Protein AF-A0A0W0Z1C9-F1 (afdb_monomer_lite)

Foldseek 3Di:
DCVVVVVVVVVVVVVVVVVVVVVVVCVVVVPDDDDDDLDDPVLLVVLVVCVVVVDDLVVSCVVSVHDSVVSVVSVVVVPPVVPVVVVPPDPDDDDDDPPDDDPDPPPDDDD

pLDDT: mean 76.66, std 22.75, range [32.72, 97.75]

Radius of gyration: 23.82 Å; chains: 1; bounding box: 55×40×66 Å

Organism: NCBI:txid45074

Secondary structure (DSSP, 8-state):
--HHHHHHHHHHHHHHHHHHHHHHHHHHTTPPPSSPPSS-HHHHHHHHHHHHTT--HHHHHHHTT--HHHHHHHHHHHHHHHHTTTSSS--S-------------------

InterPro domains:
  IPR006119 Resolvase, N-terminal catalytic domain [PF00239] (2-31)
  IPR006119 Resolvase, N-terminal catalytic domain [PS51736] (1-30)
  IPR006120 Resolvase, HTH domain [PF02796] (34-73)
  IPR009057 Homedomain-like superfamily [SSF46689] (34-75)
  IPR036162 Resolvase-like, N-terminal catalytic domain superfamily [SSF53041] (2-32)

Sequence (111 aa):
MTVFAGIAEFERDLIRERTGAGRAAAKQRGVRFGRPEKMNEEQKQLAKRLLQEDKSVSEIAKTFNVHKATIYRLQQERFTTASTSYAILNNKDYLLTITSGMFCTNFLMDK

Structure (mmCIF, N/CA/C/O backbone):
data_AF-A0A0W0Z1C9-F1
#
_entry.id   AF-A0A0W0Z1C9-F1
#
loop_
_atom_site.group_PDB
_atom_site.id
_atom_site.type_symbol
_atom_site.label_atom_id
_atom_site.label_alt_id
_atom_site.label_comp_id
_atom_site.label_asym_id
_atom_site.label_entity_id
_atom_site.label_seq_id
_atom_site.pdbx_PDB_ins_code
_atom_site.Cartn_x
_atom_site.Cartn_y
_atom_site.Cartn_z
_atom_site.occupancy
_atom_site.B_iso_or_equiv
_atom_site.auth_seq_id
_atom_site.auth_comp_id
_atom_site.auth_asym_id
_atom_site.auth_atom_id
_atom_site.pdbx_PDB_model_num
ATOM 1 N N . MET A 1 1 ? 32.192 13.607 -28.205 1.00 52.28 1 MET A N 1
ATOM 2 C CA . MET A 1 1 ? 31.821 12.179 -28.093 1.00 52.28 1 MET A CA 1
ATOM 3 C C . MET A 1 1 ? 30.356 12.079 -27.681 1.00 52.28 1 MET A C 1
ATOM 5 O O . MET A 1 1 ? 30.056 12.121 -26.500 1.00 52.28 1 MET A O 1
ATOM 9 N N . THR A 1 2 ? 29.451 12.041 -28.660 1.00 75.75 2 THR A N 1
ATOM 10 C CA . THR A 1 2 ? 27.979 12.132 -28.502 1.00 75.75 2 THR A CA 1
ATOM 11 C C . THR A 1 2 ? 27.243 10.863 -28.952 1.00 75.75 2 THR A C 1
ATOM 13 O O . THR A 1 2 ? 26.096 10.653 -28.580 1.00 75.75 2 THR A O 1
ATOM 16 N N . VAL A 1 3 ? 27.908 9.980 -29.703 1.00 83.06 3 VAL A N 1
ATOM 17 C CA . VAL A 1 3 ? 27.295 8.773 -30.287 1.00 83.06 3 VAL A CA 1
ATOM 18 C C . VAL A 1 3 ? 26.881 7.759 -29.214 1.00 83.06 3 VAL A C 1
ATOM 20 O O . VAL A 1 3 ? 25.750 7.288 -29.214 1.00 83.06 3 VAL A O 1
ATOM 23 N N . PHE A 1 4 ? 27.753 7.476 -28.242 1.00 88.62 4 PHE A N 1
ATOM 24 C CA . PHE A 1 4 ? 27.435 6.550 -27.147 1.00 88.62 4 PHE A CA 1
ATOM 25 C C . PHE A 1 4 ? 26.336 7.075 -26.216 1.00 88.62 4 PHE A C 1
ATOM 27 O O . PHE A 1 4 ? 25.548 6.288 -25.699 1.00 88.62 4 PHE A O 1
ATOM 34 N N . ALA A 1 5 ? 26.246 8.398 -26.042 1.00 90.25 5 ALA A N 1
ATOM 35 C CA . ALA A 1 5 ? 25.175 9.016 -25.268 1.00 90.25 5 ALA A CA 1
ATOM 36 C C . ALA A 1 5 ? 23.808 8.814 -25.946 1.00 90.25 5 ALA A C 1
ATOM 38 O O . ALA A 1 5 ? 22.871 8.377 -25.284 1.00 90.25 5 ALA A O 1
ATOM 39 N N . GLY A 1 6 ? 23.725 9.023 -27.267 1.00 91.44 6 GLY A N 1
ATOM 40 C CA . GLY A 1 6 ? 22.491 8.793 -28.029 1.00 91.44 6 GLY A CA 1
ATOM 41 C C . GLY A 1 6 ? 22.037 7.328 -28.020 1.00 91.44 6 GLY A C 1
ATOM 42 O O . GLY A 1 6 ? 20.851 7.046 -27.864 1.00 91.44 6 GLY A O 1
ATOM 43 N N . ILE A 1 7 ? 22.975 6.377 -28.098 1.00 94.12 7 ILE A N 1
ATOM 44 C CA . ILE A 1 7 ? 22.655 4.941 -27.994 1.00 94.12 7 ILE A CA 1
ATOM 45 C C . ILE A 1 7 ? 22.126 4.595 -26.591 1.00 94.12 7 ILE A C 1
ATOM 47 O O . ILE A 1 7 ? 21.136 3.874 -26.464 1.00 94.12 7 ILE A O 1
ATOM 51 N N . ALA A 1 8 ? 22.731 5.149 -25.536 1.00 93.69 8 ALA A N 1
ATOM 52 C CA . ALA A 1 8 ? 22.294 4.924 -24.156 1.00 93.69 8 ALA A CA 1
ATOM 53 C C . ALA A 1 8 ? 20.915 5.537 -23.840 1.00 93.69 8 ALA A C 1
ATOM 55 O O . ALA A 1 8 ? 20.231 5.108 -22.907 1.00 93.69 8 ALA A O 1
ATOM 56 N N . GLU A 1 9 ? 20.505 6.580 -24.556 1.00 93.12 9 GLU A N 1
ATOM 57 C CA . GLU A 1 9 ? 19.155 7.147 -24.463 1.00 93.12 9 GLU A CA 1
ATOM 58 C C . GLU A 1 9 ? 18.133 6.259 -25.172 1.00 93.12 9 GLU A C 1
ATOM 60 O O . GLU A 1 9 ? 17.132 5.888 -24.559 1.00 93.12 9 GLU A O 1
ATOM 65 N N . PHE A 1 10 ? 18.447 5.808 -26.390 1.00 94.69 10 PHE A N 1
ATOM 66 C CA . PHE A 1 10 ? 17.599 4.886 -27.146 1.00 94.69 10 PHE A CA 1
ATOM 67 C C . PHE A 1 10 ? 17.304 3.587 -26.378 1.00 94.69 10 PHE A C 1
ATOM 69 O O . PHE A 1 10 ? 16.153 3.157 -26.288 1.00 94.69 10 PHE A O 1
ATOM 76 N N . GLU A 1 11 ? 18.320 2.976 -25.764 1.00 96.31 11 GLU A N 1
ATOM 77 C CA . GLU A 1 11 ? 18.132 1.761 -24.964 1.00 96.31 11 GLU A CA 1
ATOM 78 C C . GLU A 1 11 ? 17.227 2.008 -23.745 1.00 96.31 11 GLU A C 1
ATOM 80 O O . GLU A 1 11 ? 16.325 1.213 -23.456 1.00 96.31 11 GLU A O 1
ATOM 85 N N . ARG A 1 12 ? 17.422 3.134 -23.043 1.00 95.94 12 ARG A N 1
ATOM 86 C CA . ARG A 1 12 ? 16.584 3.505 -21.893 1.00 95.94 12 ARG A CA 1
ATOM 87 C C . ARG A 1 12 ? 15.127 3.686 -22.295 1.00 95.94 12 ARG A C 1
ATOM 89 O O . ARG A 1 12 ? 14.241 3.244 -21.557 1.00 95.94 12 ARG A O 1
ATOM 96 N N . ASP A 1 13 ? 14.873 4.304 -23.439 1.00 96.62 13 ASP A N 1
ATOM 97 C CA . ASP A 1 13 ? 13.512 4.525 -23.922 1.00 96.62 13 ASP A CA 1
ATOM 98 C C . ASP A 1 13 ? 12.840 3.213 -24.329 1.00 96.62 13 ASP A C 1
ATOM 100 O O . ASP A 1 13 ? 11.702 2.960 -23.923 1.00 96.62 13 ASP A O 1
ATOM 104 N N . LEU A 1 14 ? 13.579 2.304 -24.967 1.00 97.38 14 LEU A N 1
ATOM 105 C CA . LEU A 1 14 ? 13.083 0.967 -25.291 1.00 97.38 14 LEU A CA 1
ATOM 106 C C . LEU A 1 14 ? 12.727 0.151 -24.030 1.00 97.38 14 LEU A C 1
ATOM 108 O O . LEU A 1 14 ? 11.707 -0.547 -23.991 1.00 97.38 14 LEU A O 1
ATOM 112 N N . ILE A 1 15 ? 13.529 0.249 -22.964 1.00 97.31 15 ILE A N 1
ATOM 113 C CA . ILE A 1 15 ? 13.237 -0.395 -21.669 1.00 97.31 15 ILE A CA 1
ATOM 114 C C . ILE A 1 15 ? 11.971 0.197 -21.037 1.00 97.31 15 ILE A C 1
ATOM 116 O O . ILE A 1 15 ? 11.128 -0.548 -20.514 1.00 97.31 15 ILE A O 1
ATOM 120 N N . ARG A 1 16 ? 11.807 1.526 -21.078 1.00 97.44 16 ARG A N 1
ATOM 121 C CA . ARG A 1 16 ? 10.619 2.210 -20.542 1.00 97.44 16 ARG A CA 1
ATOM 122 C C . ARG A 1 16 ? 9.352 1.794 -21.271 1.00 97.44 16 ARG A C 1
ATOM 124 O O . ARG A 1 16 ? 8.362 1.494 -20.600 1.00 97.44 16 ARG A O 1
ATOM 131 N N . GLU A 1 17 ? 9.395 1.741 -22.598 1.00 97.50 17 GLU A N 1
ATOM 132 C CA . GLU A 1 17 ? 8.265 1.337 -23.434 1.00 97.50 17 GLU A CA 1
ATOM 133 C C . GLU A 1 17 ? 7.818 -0.088 -23.089 1.00 97.50 17 GLU A C 1
ATOM 135 O O . GLU A 1 17 ? 6.665 -0.311 -22.711 1.00 97.50 17 GLU A O 1
ATOM 140 N N . ARG A 1 18 ? 8.756 -1.043 -23.085 1.00 97.75 18 ARG A N 1
ATOM 141 C CA . ARG A 1 18 ? 8.477 -2.450 -22.747 1.00 97.75 18 ARG A CA 1
ATOM 142 C C . ARG A 1 18 ? 7.933 -2.614 -21.331 1.00 97.75 18 ARG A C 1
ATOM 144 O O . ARG A 1 18 ? 6.960 -3.336 -21.113 1.00 97.75 18 ARG A O 1
ATOM 151 N N . THR A 1 19 ? 8.516 -1.909 -20.363 1.00 97.38 19 THR A N 1
ATOM 152 C CA . THR A 1 19 ? 8.039 -1.931 -18.971 1.00 97.38 19 THR A CA 1
ATOM 153 C C . THR A 1 19 ? 6.653 -1.291 -18.847 1.00 97.38 19 THR A C 1
ATOM 155 O O . THR A 1 19 ? 5.826 -1.733 -18.048 1.00 97.38 19 THR A O 1
ATOM 158 N N . GLY A 1 20 ? 6.365 -0.250 -19.632 1.00 97.00 20 GLY A N 1
ATOM 159 C CA . GLY A 1 20 ? 5.044 0.367 -19.746 1.00 97.00 20 GLY A CA 1
ATOM 160 C C . GLY A 1 20 ? 3.998 -0.614 -20.272 1.00 97.00 20 GLY A C 1
ATOM 161 O O . GLY A 1 20 ? 2.991 -0.840 -19.598 1.00 97.00 20 GLY A O 1
ATOM 162 N N . ALA A 1 21 ? 4.281 -1.258 -21.405 1.00 97.38 21 ALA A N 1
ATOM 163 C CA . ALA A 1 21 ? 3.414 -2.268 -22.009 1.00 97.38 21 ALA A CA 1
ATOM 164 C C . ALA A 1 21 ? 3.151 -3.446 -21.052 1.00 97.38 21 ALA A C 1
ATOM 166 O O . ALA A 1 21 ? 2.001 -3.836 -20.838 1.00 97.38 21 ALA A O 1
ATOM 167 N N . GLY A 1 22 ? 4.193 -3.955 -20.386 1.00 97.56 22 GLY A N 1
ATOM 168 C CA . GLY A 1 22 ? 4.066 -5.025 -19.393 1.00 97.56 22 GLY A CA 1
ATOM 169 C C . GLY A 1 22 ? 3.217 -4.629 -18.180 1.00 97.56 22 GLY A C 1
ATOM 170 O O . GLY A 1 22 ? 2.351 -5.398 -17.751 1.00 97.56 22 GLY A O 1
ATOM 171 N N . ARG A 1 23 ? 3.404 -3.411 -17.650 1.00 96.88 23 ARG A N 1
ATOM 172 C CA . ARG A 1 23 ? 2.571 -2.875 -16.557 1.00 96.88 23 ARG A CA 1
ATOM 173 C C . ARG A 1 23 ? 1.109 -2.744 -16.972 1.00 96.88 23 ARG A C 1
ATOM 175 O O . ARG A 1 23 ? 0.238 -3.117 -16.188 1.00 96.88 23 ARG A O 1
ATOM 182 N N . ALA A 1 24 ? 0.835 -2.263 -18.184 1.00 96.50 24 ALA A N 1
ATOM 183 C CA . ALA A 1 24 ? -0.525 -2.144 -18.706 1.00 96.50 24 ALA A CA 1
ATOM 184 C C . ALA A 1 24 ? -1.207 -3.518 -18.819 1.00 96.50 24 ALA A C 1
ATOM 186 O O . ALA A 1 24 ? -2.304 -3.700 -18.290 1.00 96.50 24 ALA A O 1
ATOM 187 N N . ALA A 1 25 ? -0.523 -4.509 -19.395 1.00 97.31 25 ALA A N 1
ATOM 188 C CA . ALA A 1 25 ? -1.031 -5.877 -19.495 1.00 97.31 25 ALA A CA 1
ATOM 189 C C . ALA A 1 25 ? -1.254 -6.530 -18.115 1.00 97.31 25 ALA A C 1
ATOM 191 O O . ALA A 1 25 ? -2.233 -7.239 -17.893 1.00 97.31 25 ALA A O 1
ATOM 192 N N . ALA A 1 26 ? -0.368 -6.297 -17.143 1.00 96.75 26 ALA A N 1
ATOM 193 C CA . ALA A 1 26 ? -0.560 -6.764 -15.769 1.00 96.75 26 ALA A CA 1
ATOM 194 C C . ALA A 1 26 ? -1.743 -6.069 -15.070 1.00 96.75 26 ALA A C 1
ATOM 196 O O . ALA A 1 26 ? -2.510 -6.734 -14.376 1.00 96.75 26 ALA A O 1
ATOM 197 N N . LYS A 1 27 ? -1.953 -4.768 -15.308 1.00 95.19 27 LYS A N 1
ATOM 198 C CA . LYS A 1 27 ? -3.126 -4.041 -14.802 1.00 95.19 27 LYS A CA 1
ATOM 199 C C . LYS A 1 27 ? -4.429 -4.593 -15.387 1.00 95.19 27 LYS A C 1
ATOM 201 O O . LYS A 1 27 ? -5.378 -4.786 -14.637 1.00 95.19 27 LYS A O 1
ATOM 206 N N . GLN A 1 28 ? -4.462 -4.902 -16.686 1.00 95.56 28 GLN A N 1
ATOM 207 C CA . GLN A 1 28 ? -5.618 -5.534 -17.342 1.00 95.56 28 GLN A CA 1
ATOM 208 C C . GLN A 1 28 ? -5.922 -6.927 -16.779 1.00 95.56 28 GLN A C 1
ATOM 210 O O . GLN A 1 28 ? -7.082 -7.282 -16.612 1.00 95.56 28 GLN A O 1
ATOM 215 N N . ARG A 1 29 ? -4.887 -7.689 -16.409 1.00 96.38 29 ARG A N 1
ATOM 216 C CA . ARG A 1 29 ? -5.029 -8.973 -15.702 1.00 96.38 29 ARG A CA 1
ATOM 217 C C . ARG A 1 29 ? -5.467 -8.835 -14.237 1.00 96.38 29 ARG A C 1
ATOM 219 O O . ARG A 1 29 ? -5.634 -9.847 -13.568 1.00 96.38 29 ARG A O 1
ATOM 226 N N . GLY A 1 30 ? -5.617 -7.615 -13.719 1.00 94.12 30 GLY A N 1
ATOM 227 C CA . GLY A 1 30 ? -6.012 -7.371 -12.331 1.00 94.12 30 GLY A CA 1
ATOM 228 C C . GLY A 1 30 ? -4.890 -7.578 -11.310 1.00 94.12 30 GLY A C 1
ATOM 229 O O . GLY A 1 30 ? -5.165 -7.758 -10.126 1.00 94.12 30 GLY A O 1
ATOM 230 N N . VAL A 1 31 ? -3.620 -7.549 -11.730 1.00 94.69 31 VAL A N 1
ATOM 231 C CA . VAL A 1 31 ? -2.493 -7.646 -10.793 1.00 94.69 31 VAL A CA 1
ATOM 232 C C . VAL A 1 31 ? -2.500 -6.430 -9.869 1.00 94.69 31 VAL A C 1
ATOM 234 O O . VAL A 1 31 ? -2.450 -5.281 -10.317 1.00 94.69 31 VAL A O 1
ATOM 237 N N . ARG A 1 32 ? -2.532 -6.683 -8.559 1.00 90.56 32 ARG A N 1
ATOM 238 C CA . ARG A 1 32 ? -2.431 -5.638 -7.541 1.00 90.56 32 ARG A CA 1
ATOM 239 C C . ARG A 1 32 ? -1.000 -5.105 -7.490 1.00 90.56 32 ARG A C 1
ATOM 241 O O . ARG A 1 32 ? -0.072 -5.832 -7.149 1.00 90.56 32 ARG A O 1
ATOM 248 N N . PHE A 1 33 ? -0.836 -3.820 -7.784 1.00 92.44 33 PHE A N 1
ATOM 249 C CA . PHE A 1 33 ? 0.443 -3.123 -7.662 1.00 92.44 33 PHE A CA 1
ATOM 250 C C . PHE A 1 33 ? 0.613 -2.470 -6.285 1.00 92.44 33 PHE A C 1
ATOM 252 O O . PHE A 1 33 ? -0.362 -2.134 -5.613 1.00 92.44 33 PHE A O 1
ATOM 259 N N . GLY A 1 34 ? 1.871 -2.229 -5.904 1.00 93.75 34 GLY A N 1
ATOM 260 C CA . GLY A 1 34 ? 2.233 -1.488 -4.696 1.00 93.75 34 GLY A CA 1
ATOM 261 C C . GLY A 1 34 ? 2.363 -2.352 -3.442 1.00 93.75 34 GLY A C 1
ATOM 262 O O . GLY A 1 34 ? 2.402 -3.580 -3.496 1.00 93.75 34 GLY A O 1
ATOM 263 N N . ARG A 1 35 ? 2.479 -1.686 -2.288 1.00 92.00 35 ARG A N 1
ATOM 264 C CA . ARG A 1 35 ? 2.631 -2.354 -0.992 1.00 92.00 35 ARG A CA 1
ATOM 265 C C . ARG A 1 35 ? 1.320 -3.062 -0.619 1.00 92.00 35 ARG A C 1
ATOM 267 O O . ARG A 1 35 ? 0.273 -2.412 -0.648 1.00 92.00 35 ARG A O 1
ATOM 274 N N . PRO A 1 36 ? 1.351 -4.343 -0.217 1.00 88.94 36 PRO A N 1
ATOM 275 C CA . PRO A 1 36 ? 0.155 -5.013 0.268 1.00 88.94 36 PRO A CA 1
ATOM 276 C C . PRO A 1 36 ? -0.351 -4.332 1.542 1.00 88.94 36 PRO A C 1
ATOM 278 O O . PRO A 1 36 ? 0.425 -3.919 2.410 1.00 88.94 36 PRO A O 1
ATOM 281 N N . GLU A 1 37 ? -1.667 -4.208 1.650 1.00 88.88 37 GLU A N 1
ATOM 282 C CA . GLU A 1 37 ? -2.296 -3.720 2.869 1.00 88.88 37 GLU A CA 1
ATOM 283 C C . GLU A 1 37 ? -2.131 -4.722 4.006 1.00 88.88 37 GLU A C 1
ATOM 285 O O . GLU A 1 37 ? -2.119 -5.933 3.808 1.00 88.88 37 GLU A O 1
ATOM 290 N N . LYS A 1 38 ? -2.018 -4.187 5.221 1.00 87.94 38 LYS A N 1
ATOM 291 C CA . LYS A 1 38 ? -1.864 -4.984 6.440 1.00 87.94 38 LYS A CA 1
ATOM 292 C C . LYS A 1 38 ? -3.161 -5.630 6.924 1.00 87.94 38 LYS A C 1
ATOM 294 O O . LYS A 1 38 ? -3.086 -6.510 7.767 1.00 87.94 38 LYS A O 1
ATOM 299 N N . MET A 1 39 ? -4.311 -5.174 6.434 1.00 88.25 39 MET A N 1
ATOM 300 C CA . MET A 1 39 ? -5.618 -5.581 6.934 1.00 88.25 39 MET A CA 1
ATOM 301 C C . MET A 1 39 ? -6.515 -6.018 5.781 1.00 88.25 39 MET A C 1
ATOM 303 O O . MET A 1 39 ? -6.547 -5.348 4.747 1.00 88.25 39 MET A O 1
ATOM 307 N N . ASN A 1 40 ? -7.229 -7.125 5.978 1.00 91.44 40 ASN A N 1
ATOM 308 C CA . ASN A 1 40 ? -8.189 -7.650 5.012 1.00 91.44 40 ASN A CA 1
ATOM 309 C C . ASN A 1 40 ? -9.489 -6.821 5.008 1.00 91.44 40 ASN A C 1
ATOM 311 O O . ASN A 1 40 ? -9.768 -6.092 5.962 1.00 91.44 40 ASN A O 1
ATOM 315 N N . GLU A 1 41 ? -10.311 -6.949 3.969 1.00 89.62 41 GLU A N 1
ATOM 316 C CA . GLU A 1 41 ? -11.564 -6.186 3.848 1.00 89.62 41 GLU A CA 1
ATOM 317 C C . GLU A 1 41 ? -12.549 -6.482 4.986 1.00 89.62 41 GLU A C 1
ATOM 319 O O . GLU A 1 41 ? -13.113 -5.563 5.578 1.00 89.62 41 GLU A O 1
ATOM 324 N N . GLU A 1 42 ? -12.687 -7.745 5.386 1.00 91.25 42 GLU A N 1
ATOM 325 C CA . GLU A 1 42 ? -13.532 -8.142 6.522 1.00 91.25 42 GLU A CA 1
ATOM 326 C C . GLU A 1 42 ? -13.062 -7.508 7.838 1.00 91.25 42 GLU A C 1
ATOM 328 O O . GLU A 1 42 ? -13.859 -7.009 8.635 1.00 91.25 42 GLU A O 1
ATOM 333 N N . GLN A 1 43 ? -11.744 -7.460 8.043 1.00 91.56 43 GLN A N 1
ATOM 334 C CA . GLN A 1 43 ? -11.139 -6.828 9.211 1.00 91.56 43 GLN A CA 1
ATOM 335 C C . GLN A 1 43 ? -11.342 -5.305 9.182 1.00 91.56 43 GLN A C 1
ATOM 337 O O . GLN A 1 43 ? -11.636 -4.713 10.219 1.00 91.56 43 GLN A O 1
ATOM 342 N N . LYS A 1 44 ? -11.277 -4.664 8.005 1.00 91.62 44 LYS A N 1
ATOM 343 C CA . LYS A 1 44 ? -11.638 -3.244 7.835 1.00 91.62 44 LYS A CA 1
ATOM 344 C C . LYS A 1 44 ? -13.097 -2.992 8.189 1.00 91.62 44 LYS A C 1
ATOM 346 O O . LYS A 1 44 ? -13.385 -2.012 8.873 1.00 91.62 44 LYS A O 1
ATOM 351 N N . GLN A 1 45 ? -14.014 -3.854 7.762 1.00 90.81 45 GLN A N 1
ATOM 352 C CA . GLN A 1 45 ? -15.433 -3.730 8.100 1.00 90.81 45 GLN A CA 1
ATOM 353 C C . GLN A 1 45 ? -15.678 -3.917 9.598 1.00 90.81 45 GLN A C 1
ATOM 355 O O . GLN A 1 45 ? -16.452 -3.167 10.192 1.00 90.81 45 GLN A O 1
ATOM 360 N N . LEU A 1 46 ? -15.002 -4.880 10.229 1.00 92.31 46 LEU A N 1
ATOM 361 C CA . LEU A 1 46 ? -15.074 -5.068 11.675 1.00 92.31 46 LEU A CA 1
ATOM 362 C C . LEU A 1 46 ? -14.510 -3.853 12.421 1.00 92.31 46 LEU A C 1
ATOM 364 O O . LEU A 1 46 ? -15.188 -3.317 13.288 1.00 92.31 46 LEU A O 1
ATOM 368 N N . ALA A 1 47 ? -13.332 -3.356 12.038 1.00 91.00 47 ALA A N 1
ATOM 369 C CA . ALA A 1 47 ? -12.755 -2.147 12.620 1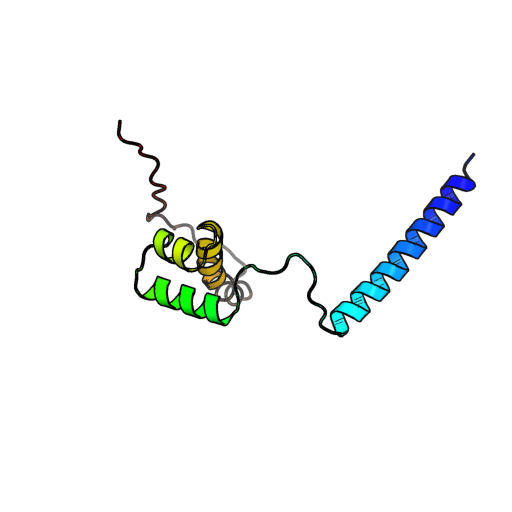.00 91.00 47 ALA A CA 1
ATOM 370 C C . ALA A 1 47 ? -13.691 -0.934 12.469 1.00 91.00 47 ALA A C 1
ATOM 372 O O . ALA A 1 47 ? -13.869 -0.179 13.419 1.00 91.00 47 ALA A O 1
ATOM 373 N N . LYS A 1 48 ? -14.347 -0.779 11.310 1.00 90.38 48 LYS A N 1
ATOM 374 C CA . LYS A 1 48 ? -15.350 0.274 11.072 1.00 90.38 48 LYS A CA 1
ATOM 375 C C . LYS A 1 48 ? -16.568 0.137 11.993 1.00 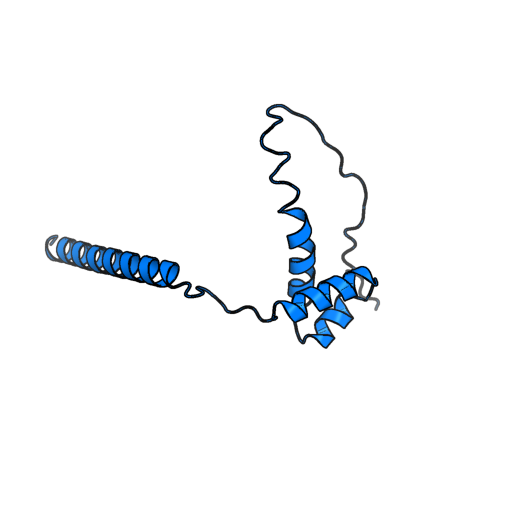90.38 48 LYS A C 1
ATOM 377 O O . LYS A 1 48 ? -17.040 1.156 12.480 1.00 90.38 48 LYS A O 1
ATOM 382 N N . ARG A 1 49 ? -17.042 -1.084 12.266 1.00 91.12 49 ARG A N 1
ATOM 383 C CA . ARG A 1 49 ? -18.127 -1.333 13.235 1.00 91.12 49 ARG A CA 1
ATOM 384 C C . ARG A 1 49 ? -17.706 -1.006 14.665 1.00 91.12 49 ARG A C 1
ATOM 386 O O . ARG A 1 49 ? -18.418 -0.291 15.351 1.00 91.12 49 ARG A O 1
ATOM 393 N N . LEU A 1 50 ? -16.515 -1.435 15.083 1.00 90.44 50 LEU A N 1
ATOM 394 C CA . LEU A 1 50 ? -15.992 -1.141 16.424 1.00 90.44 50 LEU A CA 1
ATOM 395 C C . LEU A 1 50 ? -15.826 0.367 16.665 1.00 90.44 50 LEU A C 1
ATOM 397 O O . LEU A 1 50 ? -16.048 0.833 17.776 1.00 90.44 50 LEU A O 1
ATOM 401 N N . LEU A 1 51 ? -15.479 1.129 15.623 1.00 88.50 51 LEU A N 1
ATOM 402 C CA . LEU A 1 51 ? -15.449 2.593 15.680 1.00 88.50 51 LEU A CA 1
ATOM 403 C C . LEU A 1 51 ? -16.845 3.223 15.812 1.00 88.50 51 LEU A C 1
ATOM 405 O O . LEU A 1 51 ? -16.948 4.320 16.340 1.00 88.50 51 LEU A O 1
ATOM 409 N N . GLN A 1 52 ? -17.904 2.570 15.319 1.00 87.81 52 GLN A N 1
ATOM 410 C CA . GLN A 1 52 ? -19.291 3.029 15.494 1.00 87.81 52 GLN A CA 1
ATOM 411 C C . GLN A 1 52 ? -19.846 2.702 16.883 1.00 87.81 52 GLN A C 1
ATOM 413 O O . GLN A 1 52 ? -20.778 3.355 17.329 1.00 87.81 52 GLN A O 1
ATOM 418 N N . GLU A 1 53 ? -19.278 1.701 17.552 1.00 90.38 53 GLU A N 1
ATOM 419 C CA . GLU A 1 53 ? -19.579 1.328 18.939 1.00 90.38 53 GLU A CA 1
ATOM 420 C C . GLU A 1 53 ? -18.763 2.154 19.960 1.00 90.38 53 GLU A C 1
ATOM 422 O O . GLU A 1 53 ? -18.637 1.746 21.112 1.00 90.38 53 GLU A O 1
ATOM 427 N N . ASP A 1 54 ? -18.152 3.268 19.534 1.00 86.81 54 ASP A N 1
ATOM 428 C CA . ASP A 1 54 ? -17.338 4.181 20.353 1.00 86.81 54 ASP A CA 1
ATOM 429 C C . ASP A 1 54 ? -16.159 3.528 21.108 1.00 86.81 54 ASP A C 1
ATOM 431 O O . ASP A 1 54 ? -15.671 4.040 22.120 1.00 86.81 54 ASP A O 1
ATOM 435 N N . LYS A 1 55 ? -15.626 2.407 20.600 1.00 87.69 55 LYS A N 1
ATOM 436 C CA . LYS A 1 55 ? -14.415 1.787 21.166 1.00 87.69 55 LYS A CA 1
ATOM 437 C C . LYS A 1 55 ? -13.174 2.629 20.887 1.00 87.69 55 LYS A C 1
ATOM 439 O O . LYS A 1 55 ? -13.029 3.254 19.834 1.00 87.69 55 LYS A O 1
ATOM 444 N N . SER A 1 56 ? -12.213 2.584 21.810 1.00 92.06 56 SER A N 1
ATOM 445 C CA . SER A 1 56 ? -10.981 3.359 21.681 1.00 92.06 56 SER A CA 1
ATOM 446 C C . SER A 1 56 ? -10.160 2.924 20.465 1.00 92.06 56 SER A C 1
ATOM 448 O O . SER A 1 56 ? -9.821 1.750 20.297 1.00 92.06 56 SER A O 1
ATOM 450 N N . VAL A 1 57 ? -9.714 3.898 19.665 1.00 91.06 57 VAL A N 1
ATOM 451 C CA . VAL A 1 57 ? -8.798 3.690 18.525 1.00 91.06 57 VAL A CA 1
ATOM 452 C C . VAL A 1 57 ? -7.543 2.914 18.943 1.00 91.06 57 VAL A C 1
ATOM 454 O O . VAL A 1 57 ? -7.001 2.119 18.175 1.00 91.06 57 VAL A O 1
ATOM 457 N N . SER A 1 58 ? -7.073 3.137 20.174 1.00 92.25 58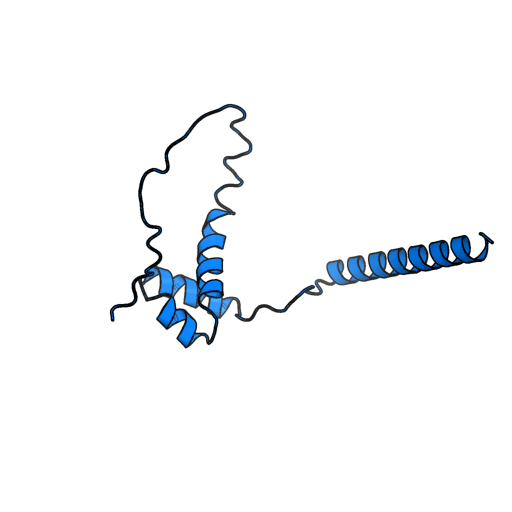 SER A N 1
ATOM 458 C CA . SER A 1 58 ? -5.890 2.472 20.724 1.00 92.25 58 SER A CA 1
ATOM 459 C C . SER A 1 58 ? -6.120 0.981 20.969 1.00 92.25 58 SER A C 1
ATOM 461 O O . SER A 1 58 ? -5.215 0.180 20.745 1.00 92.25 58 SER A O 1
ATOM 463 N N . GLU A 1 59 ? -7.314 0.606 21.418 1.00 92.00 59 GLU A N 1
ATOM 464 C CA . GLU A 1 59 ? -7.682 -0.788 21.677 1.00 92.00 59 GLU A CA 1
ATOM 465 C C . GLU A 1 59 ? -7.860 -1.540 20.364 1.00 92.00 59 GLU A C 1
ATOM 467 O O . GLU A 1 59 ? -7.230 -2.575 20.165 1.00 92.00 59 GLU A O 1
ATOM 472 N N . ILE A 1 60 ? -8.593 -0.948 19.419 1.00 92.38 60 ILE A N 1
ATOM 473 C CA . ILE A 1 60 ? -8.793 -1.491 18.070 1.00 92.38 60 ILE A CA 1
ATOM 474 C C . ILE A 1 60 ? -7.438 -1.742 17.388 1.00 92.38 60 ILE A C 1
ATOM 476 O O . ILE A 1 60 ? -7.189 -2.819 16.846 1.00 92.38 60 ILE A O 1
ATOM 480 N N . ALA A 1 61 ? -6.524 -0.771 17.457 1.00 93.56 61 ALA A N 1
ATOM 481 C CA . ALA A 1 61 ? -5.183 -0.889 16.890 1.00 93.56 61 ALA A CA 1
ATOM 482 C C . ALA A 1 61 ? -4.388 -2.071 17.481 1.00 93.56 61 ALA A C 1
ATOM 484 O O . ALA A 1 61 ? -3.730 -2.801 16.736 1.00 93.56 61 ALA A O 1
ATOM 485 N N . LYS A 1 62 ? -4.485 -2.294 18.799 1.00 93.88 62 LYS A N 1
ATOM 486 C CA . LYS A 1 62 ? -3.854 -3.439 19.471 1.00 93.88 62 LYS A CA 1
ATOM 487 C C . LYS A 1 62 ? -4.476 -4.762 19.030 1.00 93.88 62 LYS A C 1
ATOM 489 O O . LYS A 1 62 ? -3.731 -5.683 18.715 1.00 93.88 62 LYS A O 1
ATOM 494 N N . THR A 1 63 ? -5.805 -4.843 18.945 1.00 92.31 63 THR A N 1
ATOM 495 C CA . THR A 1 63 ? -6.522 -6.059 18.523 1.00 92.31 63 THR A CA 1
ATOM 496 C C . THR A 1 63 ? -6.098 -6.524 17.132 1.00 92.31 63 THR A C 1
ATOM 498 O O . THR A 1 63 ? -5.879 -7.713 16.921 1.00 92.31 63 THR A O 1
ATOM 501 N N . PHE A 1 64 ? -5.933 -5.594 16.188 1.00 91.19 64 PHE A N 1
ATOM 502 C CA . PHE A 1 64 ? -5.517 -5.915 14.819 1.00 91.19 64 PHE A CA 1
ATOM 503 C C . PHE A 1 64 ? -3.996 -5.894 14.611 1.00 91.19 64 PHE A C 1
ATOM 505 O O . PHE A 1 64 ? -3.537 -6.111 13.491 1.00 91.19 64 PHE A O 1
ATOM 512 N N . ASN A 1 65 ? -3.207 -5.635 15.660 1.00 93.25 65 ASN A N 1
ATOM 513 C CA . ASN A 1 65 ? -1.752 -5.479 15.592 1.00 93.25 65 ASN A CA 1
ATOM 514 C C . ASN A 1 65 ? -1.302 -4.492 14.491 1.00 93.25 65 ASN A C 1
ATOM 516 O O . ASN A 1 65 ? -0.398 -4.757 13.692 1.00 93.25 65 ASN A O 1
ATOM 520 N N . VAL A 1 66 ? -1.970 -3.339 14.422 1.00 93.00 66 VAL A N 1
ATOM 521 C CA . VAL A 1 66 ? -1.661 -2.260 13.475 1.00 93.00 66 VAL A CA 1
ATOM 522 C C . VAL A 1 66 ? -1.388 -0.959 14.213 1.00 93.00 66 VAL A C 1
ATOM 524 O O . VAL A 1 66 ? -1.874 -0.717 15.311 1.00 93.00 66 VAL A O 1
ATOM 527 N N . HIS A 1 67 ? -0.626 -0.064 13.588 1.00 93.50 67 HIS A N 1
ATOM 528 C CA . HIS A 1 67 ? -0.434 1.275 14.136 1.00 93.50 67 HIS A CA 1
ATOM 529 C C . HIS A 1 67 ? -1.748 2.078 14.102 1.00 93.50 67 HIS A C 1
ATOM 531 O O . HIS A 1 67 ? -2.492 1.979 13.122 1.00 93.50 67 HIS A O 1
ATOM 537 N N . LYS A 1 68 ? -1.987 2.945 15.101 1.00 91.50 68 LYS A N 1
ATOM 538 C CA . LYS A 1 68 ? -3.191 3.804 15.215 1.00 91.50 68 LYS A CA 1
ATOM 539 C C . LYS A 1 68 ? -3.482 4.607 13.940 1.00 91.50 68 LYS A C 1
ATOM 541 O O . LYS A 1 68 ? -4.633 4.763 13.553 1.00 91.50 68 LYS A O 1
ATOM 546 N N . ALA A 1 69 ? -2.430 5.043 13.242 1.00 90.94 69 ALA A N 1
ATOM 547 C CA . ALA A 1 69 ? -2.530 5.737 11.952 1.00 90.94 69 ALA A CA 1
ATOM 548 C C . ALA A 1 69 ? -3.317 4.945 10.889 1.00 90.94 69 ALA A C 1
ATOM 550 O O . ALA A 1 69 ? -4.017 5.534 10.071 1.00 90.94 69 ALA A O 1
ATOM 551 N N . THR A 1 70 ? -3.239 3.611 10.914 1.00 90.06 70 THR A N 1
ATOM 552 C CA . THR A 1 70 ? -4.007 2.742 10.010 1.00 90.06 70 THR A CA 1
ATOM 553 C C . THR A 1 70 ? -5.502 2.863 10.276 1.00 90.06 70 THR A C 1
ATOM 555 O O . THR A 1 70 ? -6.276 2.927 9.329 1.00 90.06 70 THR A O 1
ATOM 558 N N . ILE A 1 71 ? -5.902 2.942 11.547 1.00 91.50 71 ILE A N 1
ATOM 559 C CA . ILE A 1 71 ? -7.305 3.080 11.948 1.00 91.50 71 ILE A CA 1
ATOM 560 C C . ILE A 1 71 ? -7.828 4.481 11.606 1.00 91.50 71 ILE A C 1
ATOM 562 O O . ILE A 1 71 ? -8.891 4.600 11.005 1.00 91.50 71 ILE A O 1
ATOM 566 N N . TYR A 1 72 ? -7.044 5.533 11.865 1.00 90.38 72 TYR A N 1
ATOM 567 C CA . TYR A 1 72 ? -7.409 6.898 11.460 1.00 90.38 72 TYR A CA 1
ATOM 568 C C . TYR A 1 72 ? -7.588 7.044 9.943 1.00 90.38 72 TYR A C 1
ATOM 570 O O . TYR A 1 72 ? -8.517 7.713 9.494 1.00 90.38 72 TYR A O 1
ATOM 578 N N . ARG A 1 73 ? -6.758 6.376 9.130 1.00 87.44 73 ARG A N 1
ATOM 579 C CA . ARG A 1 73 ? -6.919 6.383 7.667 1.00 87.44 73 ARG A CA 1
ATOM 580 C C . ARG A 1 73 ? -8.264 5.791 7.225 1.00 87.44 73 ARG A C 1
ATOM 582 O O . ARG A 1 73 ? -8.891 6.335 6.323 1.00 87.44 73 ARG A O 1
ATOM 589 N N . LEU A 1 74 ? -8.747 4.743 7.896 1.00 85.69 74 LEU A N 1
ATOM 590 C CA . LEU A 1 74 ? -10.056 4.138 7.598 1.00 85.69 74 LEU A CA 1
ATOM 591 C C . LEU A 1 74 ? -11.230 5.061 7.933 1.00 85.69 74 LEU A C 1
ATOM 593 O O . LEU A 1 74 ? -12.289 4.947 7.318 1.00 85.69 74 LEU A O 1
ATOM 597 N N . GLN A 1 75 ? -11.056 5.961 8.903 1.00 80.50 75 GLN A N 1
ATOM 598 C CA . GLN A 1 75 ? -12.049 6.980 9.235 1.00 80.50 75 GLN A CA 1
ATOM 599 C C . GLN A 1 75 ? -12.109 8.067 8.152 1.00 80.50 75 GLN A C 1
ATOM 601 O O . GLN A 1 75 ? -13.198 8.499 7.780 1.00 80.50 75 GLN A O 1
ATOM 606 N N . GLN A 1 76 ? -10.958 8.465 7.601 1.00 73.69 76 GLN A N 1
ATOM 607 C CA . GLN A 1 76 ? -10.871 9.483 6.544 1.00 73.69 76 GLN A CA 1
ATOM 608 C C . GLN A 1 76 ? -11.459 9.017 5.204 1.00 73.69 76 GLN A C 1
ATOM 610 O O . GLN A 1 76 ? -12.060 9.823 4.495 1.00 73.69 76 GLN A O 1
ATOM 615 N N . GLU A 1 77 ? -11.367 7.721 4.879 1.00 66.44 77 GLU A N 1
ATOM 616 C CA . GLU A 1 77 ? -11.981 7.136 3.672 1.00 66.44 77 GLU A CA 1
ATOM 617 C C . GLU A 1 77 ? -13.496 7.392 3.569 1.00 66.44 77 GLU A C 1
ATOM 619 O O . GLU A 1 77 ? -14.036 7.395 2.467 1.00 66.44 77 GLU A O 1
ATOM 624 N N . ARG A 1 78 ? -14.197 7.645 4.685 1.00 57.91 78 ARG A N 1
ATOM 625 C CA . ARG A 1 78 ? -15.639 7.948 4.663 1.00 57.91 78 ARG A CA 1
ATOM 626 C C . ARG A 1 78 ? -15.983 9.301 4.030 1.00 57.91 78 ARG A C 1
ATOM 628 O O . ARG A 1 78 ? -17.105 9.462 3.561 1.00 57.91 78 ARG A O 1
ATOM 635 N N . PHE A 1 79 ? -15.061 10.263 4.006 1.00 57.62 79 PHE A N 1
ATOM 636 C CA . PHE A 1 79 ? -15.368 11.649 3.625 1.00 57.62 79 PHE A CA 1
ATOM 637 C C . PHE A 1 79 ? -15.060 11.984 2.159 1.00 57.62 79 PHE A C 1
ATOM 639 O O . PHE A 1 79 ? -15.495 13.021 1.661 1.00 57.62 79 PHE A O 1
ATOM 646 N N . THR A 1 80 ? -14.348 11.118 1.434 1.00 57.34 80 THR A N 1
ATOM 647 C CA . THR A 1 80 ? -13.924 11.409 0.054 1.00 57.34 80 THR A CA 1
ATOM 648 C C . THR A 1 80 ? -15.000 11.084 -0.980 1.00 57.34 80 THR A C 1
ATOM 650 O O . THR A 1 80 ? -15.105 11.789 -1.978 1.00 57.34 80 THR A O 1
ATOM 653 N N . THR A 1 81 ? -15.860 10.091 -0.730 1.00 48.91 81 THR A N 1
ATOM 654 C CA . THR A 1 81 ? -16.921 9.688 -1.675 1.00 48.91 81 THR A CA 1
ATOM 655 C C . THR A 1 81 ? -18.135 10.625 -1.649 1.00 48.91 81 THR A C 1
ATOM 657 O O . THR A 1 81 ? -18.783 10.821 -2.672 1.00 48.91 81 THR A O 1
ATOM 660 N N . ALA A 1 82 ? -18.422 11.256 -0.504 1.00 52.59 82 ALA A N 1
ATOM 661 C CA . ALA A 1 82 ? -19.533 12.204 -0.363 1.00 52.59 82 ALA A CA 1
ATOM 662 C C . ALA A 1 82 ? -19.226 13.600 -0.950 1.00 52.59 82 ALA A C 1
ATOM 664 O O . ALA A 1 82 ? -20.142 14.328 -1.321 1.00 52.59 82 ALA A O 1
ATOM 665 N N . SER A 1 83 ? -17.945 13.964 -1.078 1.00 51.84 83 SER A N 1
ATOM 666 C CA . SER A 1 83 ? -17.510 15.280 -1.572 1.00 51.84 83 SER A CA 1
ATOM 667 C C . SER A 1 83 ? -17.569 15.408 -3.105 1.00 51.84 83 SER A C 1
ATOM 669 O O . SER A 1 83 ? -17.847 16.480 -3.641 1.00 51.84 83 SER A O 1
ATOM 671 N N . THR A 1 84 ? -17.392 14.305 -3.845 1.00 51.69 84 THR A N 1
ATOM 672 C CA . THR A 1 84 ? -17.261 14.340 -5.315 1.00 51.69 84 THR A CA 1
ATOM 673 C C . THR A 1 84 ? -18.551 14.728 -6.051 1.00 51.69 84 THR A C 1
ATOM 675 O O . THR A 1 84 ? -18.472 15.272 -7.148 1.00 51.69 84 THR A O 1
ATOM 678 N N . SER A 1 85 ? -19.732 14.534 -5.451 1.00 49.19 85 SER A N 1
ATOM 679 C CA . SER A 1 85 ? -21.009 14.915 -6.089 1.00 49.19 85 SER A CA 1
ATOM 680 C C . SER A 1 85 ? -21.369 16.401 -5.915 1.00 49.19 85 SER A C 1
ATOM 682 O O . SER A 1 85 ? -22.086 16.947 -6.747 1.00 49.19 85 SER A O 1
ATOM 684 N N . TYR A 1 86 ? -20.841 17.092 -4.894 1.00 53.06 86 TYR A N 1
ATOM 685 C CA . TYR A 1 86 ? -21.146 18.512 -4.636 1.00 53.06 86 TYR A CA 1
ATOM 686 C C . TYR A 1 86 ? -20.243 19.499 -5.398 1.00 53.06 86 TYR A C 1
ATOM 688 O O . TYR A 1 86 ? -20.593 20.671 -5.521 1.00 53.06 86 TYR A O 1
ATOM 696 N N . ALA A 1 87 ? -19.117 19.043 -5.956 1.00 49.53 87 ALA A N 1
ATOM 697 C CA . ALA A 1 87 ? -18.155 19.905 -6.651 1.00 49.53 87 ALA A CA 1
ATOM 698 C C . ALA A 1 87 ? -18.515 20.220 -8.121 1.00 49.53 87 ALA A C 1
ATOM 700 O O . ALA A 1 87 ? -1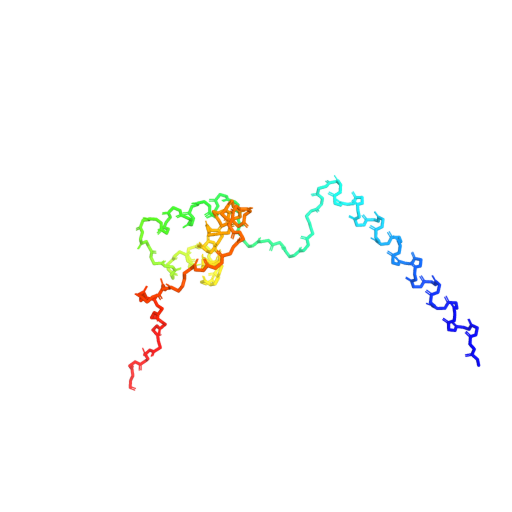7.940 21.136 -8.700 1.00 49.53 87 ALA A O 1
ATOM 701 N N . ILE A 1 88 ? -19.455 19.489 -8.739 1.00 43.31 88 ILE A N 1
ATOM 702 C CA . ILE A 1 88 ? -19.773 19.639 -10.175 1.00 43.31 88 ILE A CA 1
ATOM 703 C C . ILE A 1 88 ? -20.856 20.707 -10.440 1.00 43.31 88 ILE A C 1
ATOM 705 O O . ILE A 1 88 ? -20.936 21.219 -11.552 1.00 43.31 88 ILE A O 1
ATOM 709 N N . LEU A 1 89 ? -21.653 21.110 -9.438 1.00 46.66 89 LEU A N 1
ATOM 710 C CA . LEU A 1 89 ? -22.809 22.002 -9.653 1.00 46.66 89 LEU A CA 1
ATOM 711 C C . LEU A 1 89 ? -22.676 23.439 -9.127 1.00 46.66 89 LEU A C 1
ATOM 713 O O . LEU A 1 89 ? -23.550 24.243 -9.423 1.00 46.66 89 LEU A O 1
ATOM 717 N N . ASN A 1 90 ? -21.616 23.808 -8.402 1.00 45.03 90 ASN A N 1
ATOM 718 C CA . ASN A 1 90 ? -21.496 25.167 -7.855 1.00 45.03 90 ASN A CA 1
ATOM 719 C C . ASN A 1 90 ? -20.104 25.753 -8.097 1.00 45.03 90 ASN A C 1
ATOM 721 O O . ASN A 1 90 ? -19.246 25.797 -7.218 1.00 45.03 90 ASN A O 1
ATOM 725 N N . ASN A 1 91 ? -19.899 26.228 -9.326 1.00 53.72 91 ASN A N 1
ATOM 726 C CA . ASN A 1 91 ? -18.880 27.224 -9.620 1.00 53.72 91 ASN A CA 1
ATOM 727 C C . ASN A 1 91 ? -19.429 28.599 -9.214 1.00 53.72 91 ASN A C 1
ATOM 729 O O . ASN A 1 91 ? -20.196 29.195 -9.970 1.00 53.72 91 ASN A O 1
ATOM 733 N N . LYS A 1 92 ? -19.078 29.016 -7.992 1.00 37.34 92 LYS A N 1
ATOM 734 C CA . LYS A 1 92 ? -18.826 30.384 -7.500 1.00 37.34 92 LYS A CA 1
ATOM 735 C C . LYS A 1 92 ? -19.090 30.426 -5.997 1.00 37.34 92 LYS A C 1
ATOM 737 O O . LYS A 1 92 ? -20.237 30.305 -5.598 1.00 37.34 92 LYS A O 1
ATOM 742 N N . ASP A 1 93 ? -18.003 30.611 -5.247 1.00 45.09 93 ASP A N 1
ATOM 743 C CA . ASP A 1 93 ? -17.888 31.321 -3.966 1.00 45.09 93 ASP A CA 1
ATOM 744 C C . ASP A 1 93 ? -18.836 30.943 -2.795 1.00 45.09 93 ASP A C 1
ATOM 746 O O . ASP A 1 93 ? -20.036 30.789 -2.959 1.00 45.09 93 ASP A O 1
ATOM 750 N N . TYR A 1 94 ? -18.279 30.930 -1.568 1.00 39.75 94 TYR A N 1
ATOM 751 C CA . TYR A 1 94 ? -18.915 30.716 -0.241 1.00 39.75 94 TYR A CA 1
ATOM 752 C C . TYR A 1 94 ? -19.033 29.231 0.204 1.00 39.75 94 TYR A C 1
ATOM 754 O O . TYR A 1 94 ? -19.518 28.388 -0.532 1.00 39.75 94 TYR A O 1
ATOM 762 N N . LEU A 1 9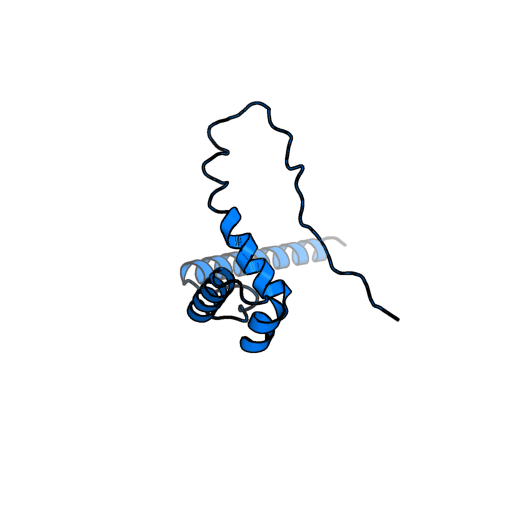5 ? -18.578 28.781 1.387 1.00 37.22 95 LEU A N 1
ATOM 763 C CA . LEU A 1 95 ? -18.577 29.403 2.717 1.00 37.22 95 LEU A CA 1
ATOM 764 C C . LEU A 1 95 ? -17.375 28.984 3.594 1.00 37.22 95 LEU A C 1
ATOM 766 O O . LEU A 1 95 ? -17.113 27.804 3.827 1.00 37.22 95 LEU A O 1
ATOM 770 N N . LEU A 1 96 ? -16.738 29.996 4.187 1.00 44.31 96 LEU A N 1
ATOM 771 C CA . LEU A 1 96 ? -16.117 29.934 5.510 1.00 44.31 96 LEU A CA 1
ATOM 772 C C . LEU A 1 96 ? -17.121 29.425 6.562 1.00 44.31 96 LEU A C 1
ATOM 774 O O . LEU A 1 96 ? -18.237 29.935 6.613 1.00 44.31 96 LEU A O 1
ATOM 778 N N . THR A 1 97 ? -16.684 28.483 7.411 1.00 38.19 97 THR A N 1
ATOM 779 C CA . THR A 1 97 ? -16.961 28.295 8.862 1.00 38.19 97 THR A CA 1
ATOM 780 C C . THR A 1 97 ? -16.904 26.806 9.238 1.00 38.19 97 THR A C 1
ATOM 782 O O . THR A 1 97 ? -17.889 26.081 9.193 1.00 38.19 97 THR A O 1
ATOM 785 N N . ILE A 1 98 ? -15.729 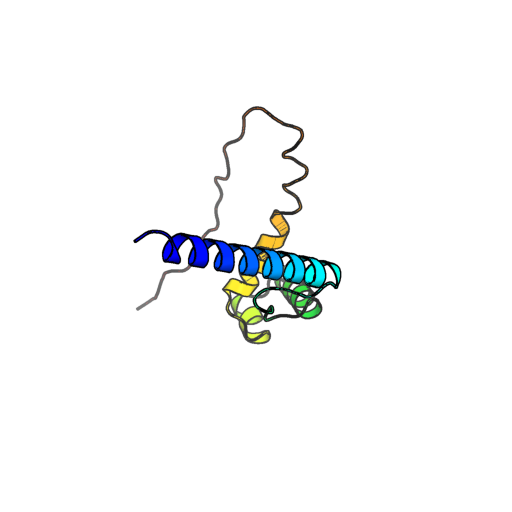26.342 9.674 1.00 33.84 98 ILE A N 1
ATOM 786 C CA . ILE A 1 98 ? -15.623 25.175 10.568 1.00 33.84 98 ILE A CA 1
ATOM 787 C C . ILE A 1 98 ? -14.923 25.650 11.843 1.00 33.84 98 ILE A C 1
ATOM 789 O O . ILE A 1 98 ? -13.822 25.235 12.189 1.00 33.84 98 ILE A O 1
ATOM 793 N N . THR A 1 99 ? -15.544 26.611 12.522 1.00 42.53 99 THR A N 1
ATOM 794 C CA . THR A 1 99 ? -15.240 26.935 13.917 1.00 42.53 99 THR A CA 1
ATOM 795 C C . THR A 1 99 ? -16.115 26.056 14.805 1.00 42.53 99 THR A C 1
ATOM 797 O O . THR A 1 99 ? -17.240 26.426 15.117 1.00 42.53 99 THR A O 1
ATOM 800 N N . SER A 1 100 ? -15.607 24.865 15.123 1.00 36.34 100 SER A N 1
ATOM 801 C CA . SER A 1 100 ? -15.898 24.002 16.286 1.00 36.34 100 SER A CA 1
ATOM 802 C C . SER A 1 100 ? -15.309 22.632 15.910 1.00 36.34 100 SER A C 1
ATOM 804 O O . SER A 1 100 ? -15.795 21.979 14.999 1.00 36.34 100 SER A O 1
ATOM 806 N N . GLY A 1 101 ? -14.147 22.190 16.378 1.00 38.50 101 GLY A N 1
ATOM 807 C CA . GLY A 1 101 ? -13.726 22.156 17.768 1.00 38.50 101 GLY A CA 1
ATOM 808 C C . GLY A 1 101 ? -13.661 20.695 18.219 1.00 38.50 101 GLY A C 1
ATOM 809 O O . GLY A 1 101 ? -14.538 20.269 18.947 1.00 38.50 101 GLY A O 1
ATOM 810 N N . MET A 1 102 ? -12.664 19.923 17.755 1.00 40.78 102 MET A N 1
ATOM 811 C CA . MET A 1 102 ? -12.066 18.786 18.492 1.00 40.78 102 MET A CA 1
ATOM 812 C C . MET A 1 102 ? -10.910 18.150 17.702 1.00 40.78 102 MET A C 1
ATOM 814 O O . MET A 1 102 ? -10.945 17.003 17.272 1.00 40.78 102 MET A O 1
ATOM 818 N N . PHE A 1 103 ? -9.837 18.916 17.529 1.00 42.59 103 PHE A N 1
ATOM 819 C CA . PHE A 1 103 ? -8.495 18.347 17.431 1.00 42.59 103 PHE A CA 1
ATOM 820 C C . PHE A 1 103 ? -7.843 18.582 18.796 1.00 42.59 103 PHE A C 1
ATOM 822 O O . PHE A 1 103 ? -7.180 19.589 19.008 1.00 42.59 103 PHE A O 1
ATOM 829 N N . CYS A 1 104 ? -8.102 17.691 19.756 1.00 32.72 104 CYS A N 1
ATOM 830 C CA . CYS A 1 104 ? -7.316 17.636 20.985 1.00 32.72 104 CYS A CA 1
ATOM 831 C C . CYS A 1 104 ? -6.328 16.480 20.837 1.00 32.72 104 CYS A C 1
ATOM 833 O O . CYS A 1 104 ? -6.606 15.327 21.167 1.00 32.72 104 CYS A O 1
ATOM 835 N N . THR A 1 105 ? -5.173 16.775 20.249 1.00 43.94 105 THR A N 1
ATOM 836 C CA . THR A 1 105 ? -3.984 15.956 20.457 1.00 43.94 105 THR A CA 1
ATOM 837 C C . THR A 1 105 ? -3.627 16.080 21.934 1.00 43.94 105 THR A C 1
ATOM 839 O O . THR A 1 105 ? -3.095 17.112 22.336 1.00 43.94 105 THR A O 1
ATOM 842 N N . ASN A 1 106 ? -3.931 15.057 22.740 1.00 35.91 106 ASN A N 1
ATOM 843 C CA . ASN A 1 106 ? -3.410 14.936 24.103 1.00 35.91 106 ASN A CA 1
ATOM 844 C C . ASN A 1 106 ? -1.879 14.815 24.044 1.00 35.91 106 ASN A C 1
ATOM 846 O O . ASN A 1 106 ? -1.313 13.723 24.010 1.00 35.91 106 ASN A O 1
ATOM 850 N N . PHE A 1 107 ? -1.230 15.972 23.998 1.00 42.12 107 PHE A N 1
ATOM 851 C CA . PHE A 1 107 ? 0.139 16.209 24.409 1.00 42.12 107 PHE A CA 1
ATOM 852 C C . PHE A 1 107 ? 0.064 16.841 25.800 1.00 42.12 107 PHE A C 1
ATOM 854 O O . PHE A 1 107 ? 0.151 18.051 25.945 1.00 42.12 107 PHE A O 1
ATOM 861 N N . LEU A 1 108 ? -0.176 16.020 26.819 1.00 37.97 108 LEU A N 1
ATOM 862 C CA . LEU A 1 108 ? 0.153 16.357 28.200 1.00 37.97 108 LEU A CA 1
ATOM 863 C C . LEU A 1 108 ? 0.663 15.072 28.855 1.00 37.97 108 LEU A C 1
ATOM 865 O O . LEU A 1 108 ? -0.093 14.130 29.091 1.00 37.97 108 LEU A O 1
ATOM 869 N N . MET A 1 109 ? 1.980 15.016 29.047 1.00 37.03 109 MET A N 1
ATOM 870 C CA . MET A 1 109 ? 2.602 14.147 30.036 1.00 37.03 109 MET A CA 1
ATOM 871 C C . MET A 1 109 ? 2.535 14.872 31.379 1.00 37.03 109 MET A C 1
ATOM 873 O O . MET A 1 109 ? 3.103 15.951 31.504 1.00 37.03 109 MET A O 1
ATOM 877 N N . ASP A 1 110 ? 1.867 14.265 32.355 1.00 35.12 110 ASP A N 1
ATOM 878 C CA . ASP A 1 110 ? 2.049 14.572 33.773 1.00 35.12 110 ASP A CA 1
ATOM 879 C C . ASP A 1 110 ? 3.314 13.862 34.283 1.00 35.12 110 ASP A C 1
ATOM 881 O O . ASP A 1 110 ? 3.338 12.629 34.388 1.00 35.12 110 ASP A O 1
ATOM 885 N N . LYS A 1 111 ? 4.354 14.646 34.577 1.00 38.97 111 LYS A N 1
ATOM 886 C CA . LYS A 1 111 ? 5.205 14.571 35.776 1.00 38.97 111 LYS A CA 1
ATOM 887 C C . LYS A 1 111 ? 5.925 15.899 35.976 1.00 38.97 111 LYS A C 1
ATOM 889 O O . LYS A 1 111 ? 6.403 16.455 34.965 1.00 38.97 111 LYS A O 1
#